Protein AF-A0A955L461-F1 (afdb_monomer_lite)

Foldseek 3Di:
DDDADDPLDAPVNDDPPDDQALRLLSVLLCCCVPVVDQSLVSLQQDQDCRNQKDKDAADPDPFKWKWWFDADPNDGPDIDTHRDRMWIKGFFPDATFIWIFGDDPPDGDDIGGDPPRVVTHMDTCPDPVVQVDQQQDCPDDPHTGGDRPGGPSVVSSVSSVVVNCVVVVVVVVVVVD

Radius of gyration: 18.72 Å; chains: 1; bounding box: 44×54×51 Å

Structure (mmCIF, N/CA/C/O backbone):
data_AF-A0A955L461-F1
#
_entry.id   AF-A0A955L461-F1
#
loop_
_atom_site.group_PDB
_atom_site.id
_atom_site.type_symbol
_atom_site.label_atom_id
_atom_site.label_alt_id
_atom_site.label_comp_id
_atom_site.label_asym_id
_atom_site.label_entity_id
_atom_site.label_seq_id
_atom_site.pdbx_PDB_ins_code
_atom_site.Cartn_x
_atom_site.Cartn_y
_atom_site.Cartn_z
_atom_site.occupancy
_atom_site.B_iso_or_equiv
_atom_site.auth_seq_id
_atom_site.auth_comp_id
_atom_site.auth_asym_id
_atom_site.auth_atom_id
_atom_site.pdbx_PDB_model_num
ATOM 1 N N . LYS A 1 1 ? -3.059 -3.124 28.445 1.00 72.19 1 LYS A N 1
ATOM 2 C CA . LYS A 1 1 ? -2.539 -2.837 27.083 1.00 72.19 1 LYS A CA 1
ATOM 3 C C . LYS A 1 1 ? -2.980 -3.974 26.172 1.00 72.19 1 LYS A C 1
ATOM 5 O O . LYS A 1 1 ? -2.797 -5.121 26.566 1.00 72.19 1 LYS A O 1
ATOM 10 N N . VAL A 1 2 ? -3.594 -3.676 25.027 1.00 81.31 2 VAL A N 1
ATOM 11 C CA . VAL A 1 2 ? -4.013 -4.703 24.057 1.00 81.31 2 VAL A CA 1
ATOM 12 C C . VAL A 1 2 ? -2.772 -5.414 23.516 1.00 81.31 2 VAL A C 1
ATOM 14 O O . VAL A 1 2 ? -1.771 -4.766 23.213 1.00 81.31 2 VAL A O 1
ATOM 17 N N . LYS A 1 3 ? -2.808 -6.747 23.451 1.00 84.12 3 LYS A N 1
ATOM 18 C CA . LYS A 1 3 ? -1.699 -7.556 22.934 1.00 84.12 3 LYS A CA 1
ATOM 19 C C . LYS A 1 3 ? -1.905 -7.792 21.443 1.00 84.12 3 LYS A C 1
ATOM 21 O O . LYS A 1 3 ? -2.876 -8.433 21.059 1.00 84.12 3 LYS A O 1
ATOM 26 N N . ARG A 1 4 ? -0.965 -7.325 20.626 1.00 87.81 4 ARG A N 1
ATOM 27 C CA . ARG A 1 4 ? -0.999 -7.457 19.165 1.00 87.81 4 ARG A CA 1
ATOM 28 C C . ARG A 1 4 ? 0.093 -8.411 18.682 1.00 87.81 4 ARG A C 1
ATOM 30 O O . ARG A 1 4 ? 1.142 -8.549 19.317 1.00 87.81 4 ARG A O 1
ATOM 37 N N . LYS A 1 5 ? -0.166 -9.134 17.591 1.00 85.50 5 LYS A N 1
ATOM 38 C CA . LYS A 1 5 ? 0.765 -10.115 17.010 1.00 85.50 5 LYS A CA 1
ATOM 39 C C . LYS A 1 5 ? 0.635 -10.167 15.492 1.00 85.50 5 LYS A C 1
ATOM 41 O O . LYS A 1 5 ? -0.453 -10.003 14.951 1.00 85.50 5 LYS A O 1
ATOM 46 N N . GLY A 1 6 ? 1.745 -10.502 14.833 1.00 85.81 6 GLY A N 1
ATOM 47 C CA . GLY A 1 6 ? 1.778 -10.756 13.394 1.00 85.81 6 GLY A CA 1
ATOM 48 C C . GLY A 1 6 ? 1.276 -9.560 12.590 1.00 85.81 6 GLY A C 1
ATOM 49 O O . GLY A 1 6 ? 1.748 -8.448 12.798 1.00 85.81 6 GLY A O 1
ATOM 50 N N . PHE A 1 7 ? 0.313 -9.813 11.705 1.00 84.06 7 PHE A N 1
ATOM 51 C CA . PHE A 1 7 ? -0.293 -8.809 10.830 1.00 84.06 7 PHE A CA 1
ATOM 52 C C . PHE A 1 7 ? -0.999 -7.674 11.587 1.00 84.06 7 PHE A C 1
ATOM 54 O O . PHE A 1 7 ? -1.085 -6.579 11.061 1.00 84.06 7 PHE A O 1
ATOM 61 N N . PHE A 1 8 ? -1.444 -7.906 12.827 1.00 88.88 8 PHE A N 1
ATOM 62 C CA . PHE A 1 8 ? -2.178 -6.924 13.638 1.00 88.88 8 PHE A CA 1
ATOM 63 C C . PHE A 1 8 ? -1.282 -5.990 14.453 1.00 88.88 8 PHE A C 1
ATOM 65 O O . PHE A 1 8 ? -1.774 -5.285 15.332 1.00 88.88 8 PHE A O 1
ATOM 72 N N . LYS A 1 9 ? 0.038 -6.049 14.250 1.00 90.38 9 LYS A N 1
ATOM 73 C CA . LYS A 1 9 ? 0.960 -5.118 14.895 1.00 90.38 9 LYS A CA 1
ATOM 74 C C . LYS A 1 9 ? 0.756 -3.711 14.342 1.00 90.38 9 LYS A C 1
ATOM 76 O O . LYS A 1 9 ? 0.647 -3.537 13.132 1.00 90.38 9 LYS A O 1
ATOM 81 N N . ILE A 1 10 ? 0.796 -2.738 15.238 1.00 90.38 10 ILE A N 1
ATOM 82 C CA . ILE A 1 10 ? 0.851 -1.312 14.912 1.00 90.38 10 ILE A CA 1
ATOM 83 C C . ILE A 1 10 ? 2.230 -0.756 15.270 1.00 90.38 10 ILE A C 1
ATOM 85 O O . ILE A 1 10 ? 3.073 -1.494 15.792 1.00 90.38 10 ILE A O 1
ATOM 89 N N . TYR A 1 11 ? 2.487 0.517 14.969 1.00 89.50 11 TYR A N 1
ATOM 90 C CA . TYR A 1 11 ? 3.824 1.108 15.069 1.00 89.50 11 TYR A CA 1
ATOM 91 C C . TYR A 1 11 ? 4.498 0.857 16.433 1.00 89.50 11 TYR A C 1
ATOM 93 O O . TYR A 1 11 ? 5.669 0.480 16.482 1.00 89.50 11 TYR A O 1
ATOM 101 N N . GLU A 1 12 ? 3.759 0.947 17.544 1.00 89.62 12 GLU A N 1
ATOM 102 C CA . GLU A 1 12 ? 4.296 0.764 18.902 1.00 89.62 12 GLU A CA 1
ATOM 103 C C . GLU A 1 12 ? 4.711 -0.678 19.242 1.00 89.62 12 GLU A C 1
ATOM 105 O O . GLU A 1 12 ? 5.326 -0.906 20.288 1.00 89.62 12 GLU A O 1
ATOM 110 N N . ASP A 1 13 ? 4.360 -1.666 18.415 1.00 89.56 13 ASP A N 1
ATOM 111 C CA . ASP A 1 13 ? 4.741 -3.071 18.616 1.00 89.56 13 ASP A CA 1
ATOM 112 C C . ASP A 1 13 ? 6.032 -3.459 17.880 1.00 89.56 13 ASP A C 1
ATOM 114 O O . ASP A 1 13 ? 6.485 -4.614 17.983 1.00 89.56 13 ASP A O 1
ATOM 118 N N . TYR A 1 14 ? 6.588 -2.539 17.089 1.00 88.56 14 TYR A N 1
ATOM 119 C CA . TYR A 1 14 ? 7.791 -2.758 16.301 1.00 88.56 14 TYR A CA 1
ATOM 120 C C . TYR A 1 14 ? 9.045 -2.281 17.035 1.00 88.56 14 TYR A C 1
ATOM 122 O O . TYR A 1 14 ? 9.092 -1.208 17.632 1.00 88.56 14 TYR A O 1
ATOM 130 N N . THR A 1 15 ? 10.091 -3.100 16.969 1.00 88.38 15 THR A N 1
ATOM 131 C CA . THR A 1 15 ? 11.454 -2.723 17.357 1.00 88.38 15 THR A CA 1
ATOM 132 C C . THR A 1 15 ? 12.212 -2.165 16.150 1.00 88.38 15 THR A C 1
ATOM 134 O O . THR A 1 15 ? 11.815 -2.380 15.005 1.00 88.38 15 THR A O 1
ATOM 137 N N . LEU A 1 16 ? 13.317 -1.447 16.389 1.00 82.44 16 LEU A N 1
ATOM 138 C CA . LEU A 1 16 ? 14.080 -0.736 15.346 1.00 82.44 16 LEU A CA 1
ATOM 139 C C . LEU A 1 16 ? 14.596 -1.629 14.200 1.00 82.44 16 LEU A C 1
ATOM 141 O O . LEU A 1 16 ? 14.865 -1.136 13.110 1.00 82.44 16 LEU A O 1
ATOM 145 N N . ASP A 1 17 ? 14.763 -2.927 14.438 1.00 81.56 17 ASP A N 1
ATOM 146 C CA . ASP A 1 17 ? 15.239 -3.920 13.469 1.00 81.56 17 ASP A CA 1
ATOM 147 C C . ASP A 1 17 ? 14.130 -4.483 12.562 1.00 81.56 17 ASP A C 1
ATOM 149 O O . ASP A 1 17 ? 14.407 -5.175 11.576 1.00 81.56 17 ASP A O 1
ATOM 153 N N . GLN A 1 18 ? 12.871 -4.191 12.882 1.00 84.19 18 GLN A N 1
ATOM 154 C CA . GLN A 1 18 ? 11.709 -4.673 12.150 1.00 84.19 18 GLN A CA 1
ATOM 155 C C . GLN A 1 18 ? 11.241 -3.645 11.109 1.00 84.19 18 GLN A C 1
ATOM 157 O O . GLN A 1 18 ? 11.648 -2.488 11.122 1.00 84.19 18 GLN A O 1
ATOM 162 N N . ASN A 1 19 ? 10.399 -4.075 10.165 1.00 82.12 19 ASN A N 1
ATOM 163 C CA . ASN A 1 19 ? 9.854 -3.208 9.118 1.00 82.12 19 ASN A CA 1
ATOM 164 C C . ASN A 1 19 ? 8.419 -2.761 9.471 1.00 82.12 19 ASN A C 1
ATOM 166 O O . ASN A 1 19 ? 7.496 -3.552 9.248 1.00 82.12 19 ASN A O 1
ATOM 170 N N . PRO A 1 20 ? 8.216 -1.536 9.996 1.00 85.81 20 PRO A N 1
ATOM 171 C CA . PRO A 1 20 ? 6.892 -0.960 10.206 1.00 85.81 20 PRO A CA 1
ATOM 172 C C . PRO A 1 20 ? 6.380 -0.363 8.887 1.00 85.81 20 PRO A C 1
ATOM 174 O O . PRO A 1 20 ? 6.566 0.818 8.605 1.00 85.81 20 PRO A O 1
ATOM 177 N N . SER A 1 21 ? 5.791 -1.195 8.030 1.00 88.19 21 SER A N 1
ATOM 178 C CA . SER A 1 21 ? 5.218 -0.755 6.751 1.00 88.19 21 SER A CA 1
ATOM 179 C C . SER A 1 21 ? 3.865 -1.410 6.514 1.00 88.19 21 SER A C 1
ATOM 181 O O . SER A 1 21 ? 3.681 -2.560 6.912 1.00 88.19 21 SER A O 1
ATOM 183 N N . GLY A 1 22 ? 2.959 -0.722 5.821 1.00 90.94 22 GLY A N 1
ATOM 184 C CA . GLY A 1 22 ? 1.603 -1.202 5.558 1.00 90.94 22 GLY A CA 1
ATOM 185 C C . GLY A 1 22 ? 0.739 -1.248 6.818 1.00 90.94 22 GLY A C 1
ATOM 186 O O . GLY A 1 22 ? -0.039 -2.184 6.984 1.00 90.94 22 GLY A O 1
ATOM 187 N N . LEU A 1 23 ? 0.917 -0.274 7.714 1.00 94.56 23 LEU A N 1
ATOM 188 C CA . LEU A 1 23 ? 0.264 -0.210 9.022 1.00 94.56 23 LEU A CA 1
ATOM 189 C C . LEU A 1 23 ? -1.192 0.259 8.956 1.00 94.56 23 LEU A C 1
ATOM 191 O O . LEU A 1 23 ? -1.968 -0.046 9.852 1.00 94.56 23 LEU A O 1
ATOM 195 N N . ILE A 1 24 ? -1.611 0.923 7.879 1.00 96.12 24 ILE A N 1
ATOM 196 C CA . ILE A 1 24 ? -2.971 1.466 7.804 1.00 96.12 24 ILE A CA 1
ATOM 197 C C . ILE A 1 24 ? -4.061 0.386 7.887 1.00 96.12 24 ILE A C 1
ATOM 199 O O . ILE A 1 24 ? -5.116 0.596 8.477 1.00 96.12 24 ILE A O 1
ATOM 203 N N . ILE A 1 25 ? -3.807 -0.798 7.321 1.00 96.19 25 ILE A N 1
ATOM 204 C CA . ILE A 1 25 ? -4.764 -1.909 7.356 1.00 96.19 25 ILE A CA 1
ATOM 205 C C . ILE A 1 25 ? -4.934 -2.443 8.789 1.00 96.19 25 ILE A C 1
ATOM 207 O O . ILE A 1 25 ? -6.078 -2.515 9.241 1.00 96.19 25 ILE A O 1
ATOM 211 N N . PRO A 1 26 ? -3.867 -2.808 9.533 1.00 95.44 26 PRO A N 1
ATOM 212 C CA . PRO A 1 26 ? -4.033 -3.227 10.921 1.00 95.44 26 PRO A CA 1
ATOM 213 C C . PRO A 1 26 ? -4.609 -2.140 11.831 1.00 95.44 26 PRO A C 1
ATOM 215 O O . PRO A 1 26 ? -5.399 -2.484 12.708 1.00 95.44 26 PRO A O 1
ATOM 218 N N . GLU A 1 27 ? -4.292 -0.863 11.602 1.00 96.25 27 GLU A N 1
ATOM 219 C CA . GLU A 1 27 ? -4.909 0.260 12.327 1.00 96.25 27 GLU A CA 1
ATOM 220 C C . GLU A 1 27 ? -6.425 0.326 12.084 1.00 96.25 27 GLU A C 1
ATOM 222 O O . GLU A 1 27 ? -7.216 0.402 13.024 1.00 96.25 27 GLU A O 1
ATOM 227 N N . ALA A 1 28 ? -6.863 0.201 10.828 1.00 97.38 28 ALA A N 1
ATOM 228 C CA . ALA A 1 28 ? -8.283 0.212 10.480 1.00 97.38 28 ALA A CA 1
ATOM 229 C C . ALA A 1 28 ? -9.047 -0.985 11.069 1.00 97.38 28 ALA A C 1
ATOM 231 O O . ALA A 1 28 ? -10.134 -0.816 11.621 1.00 97.38 28 ALA A O 1
ATOM 232 N N . ILE A 1 29 ? -8.466 -2.188 10.998 1.00 96.25 29 ILE A N 1
ATOM 233 C CA . ILE A 1 29 ? -9.042 -3.400 11.605 1.00 96.25 29 ILE A CA 1
ATOM 234 C C . ILE A 1 29 ? -9.152 -3.233 13.124 1.00 96.25 29 ILE A C 1
ATOM 236 O O . ILE A 1 29 ? -10.143 -3.628 13.734 1.00 96.25 29 ILE A O 1
ATOM 240 N N . GLN A 1 30 ? -8.135 -2.640 13.746 1.00 94.44 30 GLN A N 1
ATOM 241 C CA . GLN A 1 30 ? -8.134 -2.384 15.175 1.00 94.44 30 GLN A CA 1
ATOM 242 C C . GLN A 1 30 ? -9.241 -1.415 15.591 1.00 94.44 30 GLN A C 1
ATOM 244 O O . GLN A 1 30 ? -9.988 -1.729 16.518 1.00 94.44 30 GLN A O 1
ATOM 249 N N . ALA A 1 31 ? -9.349 -0.272 14.918 1.00 95.50 31 ALA A N 1
ATOM 250 C CA . ALA A 1 31 ? -10.379 0.721 15.203 1.00 95.50 31 ALA A CA 1
ATOM 251 C C . ALA A 1 31 ? -11.791 0.123 15.054 1.00 95.50 31 ALA A C 1
ATOM 253 O O . ALA A 1 31 ? -12.672 0.395 15.868 1.00 95.50 31 ALA A O 1
ATOM 254 N N . TYR A 1 32 ? -11.986 -0.774 14.084 1.00 97.06 32 TYR A N 1
ATOM 255 C CA . TYR A 1 32 ? -13.238 -1.512 13.933 1.00 97.06 32 TYR A CA 1
ATOM 256 C C . TYR A 1 32 ? -13.557 -2.384 15.155 1.00 97.06 32 TYR A C 1
ATOM 258 O O . TYR A 1 32 ? -14.593 -2.195 15.787 1.00 97.06 32 TYR A O 1
ATOM 266 N N . PHE A 1 33 ? -12.655 -3.290 15.547 1.00 94.25 33 PHE A N 1
ATOM 267 C CA . PHE A 1 33 ? -12.940 -4.238 16.633 1.00 94.25 33 PHE A CA 1
ATOM 268 C C . PHE A 1 33 ? -12.904 -3.629 18.039 1.00 94.25 33 PHE A C 1
ATOM 270 O O . PHE A 1 33 ? -13.579 -4.133 18.934 1.00 94.25 33 PHE A O 1
ATOM 277 N N . LEU A 1 34 ? -12.094 -2.592 18.272 1.00 92.81 34 LEU A N 1
ATOM 278 C CA . LEU A 1 34 ? -11.925 -2.007 19.608 1.00 92.81 34 LEU A CA 1
ATOM 279 C C . LEU A 1 34 ? -12.804 -0.782 19.851 1.00 92.81 34 LEU A C 1
ATOM 281 O O . LEU A 1 34 ? -13.189 -0.536 20.993 1.00 92.81 34 LEU A O 1
ATOM 285 N N . GLU A 1 35 ? -13.094 -0.010 18.806 1.00 94.31 35 GLU A N 1
ATOM 286 C CA . GLU A 1 35 ? -13.781 1.283 18.918 1.00 94.31 35 GLU A CA 1
ATOM 287 C C . GLU A 1 35 ? -15.127 1.295 18.182 1.00 94.31 35 GLU A C 1
ATOM 289 O O . GLU A 1 35 ? -15.891 2.248 18.325 1.00 94.31 35 GLU A O 1
ATOM 294 N N . GLY A 1 36 ? -15.439 0.256 17.396 1.00 95.50 36 GLY A N 1
ATOM 295 C CA . GLY A 1 36 ? -16.629 0.224 16.545 1.00 95.50 36 GLY A CA 1
ATOM 296 C C . GLY A 1 36 ? -16.566 1.223 15.387 1.00 95.50 36 GLY A C 1
ATOM 297 O O . GLY A 1 36 ? -17.607 1.596 14.843 1.00 95.50 36 GLY A O 1
ATOM 298 N N . LYS A 1 37 ? -15.367 1.703 15.026 1.00 96.56 37 LYS A N 1
ATOM 299 C CA . LYS A 1 37 ? -15.176 2.689 13.957 1.00 96.56 37 LYS A CA 1
ATOM 300 C C . LYS A 1 37 ? -15.112 1.997 12.599 1.00 96.56 37 LYS A C 1
ATOM 302 O O . LYS A 1 37 ? -14.352 1.052 12.407 1.00 96.56 37 LYS A O 1
ATOM 307 N N . ASP A 1 38 ? -15.877 2.501 11.636 1.00 97.06 38 ASP A N 1
ATOM 308 C CA . ASP A 1 38 ? -15.868 1.956 10.279 1.00 97.06 38 ASP A CA 1
ATOM 309 C C . ASP A 1 38 ? -14.459 2.067 9.642 1.00 97.06 38 ASP A C 1
ATOM 311 O O . ASP A 1 38 ? -13.863 3.154 9.682 1.00 97.06 38 ASP A O 1
ATOM 315 N N . PRO A 1 39 ? -13.921 0.995 9.019 1.00 97.19 39 PRO A N 1
ATOM 316 C CA . PRO A 1 39 ? -12.589 1.002 8.415 1.00 97.19 39 PRO A CA 1
ATOM 317 C C . PRO A 1 39 ? -12.397 2.110 7.380 1.00 97.19 39 PRO A C 1
ATOM 319 O O . PRO A 1 39 ? -11.315 2.688 7.301 1.00 97.19 39 PRO A O 1
ATOM 322 N N . SER A 1 40 ? -13.437 2.443 6.606 1.00 96.50 40 SER A N 1
ATOM 323 C CA . SER A 1 40 ? -13.373 3.530 5.626 1.00 96.50 40 SER A CA 1
ATOM 324 C C . SER A 1 40 ? -13.183 4.884 6.291 1.00 96.50 40 SER A C 1
ATOM 326 O O . SER A 1 40 ? -12.409 5.695 5.793 1.00 96.50 40 SER A O 1
ATOM 328 N N . THR A 1 41 ? -13.804 5.101 7.451 1.00 95.00 41 THR A N 1
ATOM 329 C CA . THR A 1 41 ? -13.629 6.339 8.218 1.00 95.00 41 THR A CA 1
ATOM 330 C C . THR A 1 41 ? -12.188 6.452 8.704 1.00 95.00 41 THR A C 1
ATOM 332 O O . THR A 1 41 ? -11.545 7.472 8.483 1.00 95.00 41 THR A O 1
ATOM 335 N N . THR A 1 42 ? -11.640 5.387 9.301 1.00 95.38 42 THR A N 1
ATOM 336 C CA . THR A 1 42 ? -10.244 5.371 9.769 1.00 95.38 42 THR A CA 1
ATOM 337 C C . THR A 1 42 ? -9.254 5.618 8.634 1.00 95.38 42 THR A C 1
ATOM 339 O O . THR A 1 42 ? -8.343 6.421 8.788 1.00 95.38 42 THR A O 1
ATOM 342 N N . ILE A 1 43 ? -9.452 4.968 7.485 1.00 95.62 43 ILE A N 1
ATOM 343 C CA . ILE A 1 43 ? -8.552 5.061 6.330 1.00 95.62 43 ILE A CA 1
ATOM 344 C C . ILE A 1 43 ? -8.627 6.433 5.646 1.00 95.62 43 ILE A C 1
ATOM 346 O O . ILE A 1 43 ? -7.603 6.957 5.218 1.00 95.62 43 ILE A O 1
ATOM 350 N N . LEU A 1 44 ? -9.819 7.021 5.523 1.00 92.25 44 LEU A N 1
ATOM 351 C CA . LEU A 1 44 ? -10.004 8.314 4.856 1.00 92.25 44 LEU A CA 1
ATOM 352 C C . LEU A 1 44 ? -9.530 9.499 5.702 1.00 92.25 44 LEU A C 1
ATOM 354 O O . LEU A 1 44 ? -9.124 10.511 5.138 1.00 92.25 44 LEU A O 1
ATOM 358 N N . GLU A 1 45 ? -9.592 9.380 7.028 1.00 90.56 45 GLU A N 1
ATOM 359 C CA . GLU A 1 45 ? -9.142 10.417 7.964 1.00 90.56 45 GLU A CA 1
ATOM 360 C C . GLU A 1 45 ? -7.643 10.315 8.295 1.00 90.56 45 GLU A C 1
ATOM 362 O O . GLU A 1 45 ? -7.111 11.193 8.973 1.00 90.56 45 GLU A O 1
ATOM 367 N N . TRP A 1 46 ? -6.958 9.261 7.837 1.00 90.75 46 TRP A N 1
ATOM 368 C CA . TRP A 1 46 ? -5.555 9.024 8.165 1.00 90.75 46 TRP A CA 1
ATOM 369 C C . TRP A 1 46 ? -4.622 9.994 7.438 1.00 90.75 46 TRP A C 1
ATOM 371 O O . TRP A 1 46 ? -4.626 10.094 6.210 1.00 90.75 46 TRP A O 1
ATOM 381 N N . ASP A 1 47 ? -3.767 10.674 8.197 1.00 86.88 47 ASP A N 1
ATOM 382 C CA . ASP A 1 47 ? -2.940 11.784 7.717 1.00 86.88 47 ASP A CA 1
ATOM 383 C C . ASP A 1 47 ? -1.457 11.431 7.542 1.00 86.88 47 ASP A C 1
ATOM 385 O O . ASP A 1 47 ? -0.664 12.290 7.150 1.00 86.88 47 ASP A O 1
ATOM 389 N N . ASN A 1 48 ? -1.076 10.179 7.811 1.00 86.56 48 ASN A N 1
ATOM 390 C CA . ASN A 1 48 ? 0.291 9.702 7.660 1.00 86.56 48 ASN A CA 1
ATOM 391 C C . ASN A 1 48 ? 0.428 8.719 6.487 1.00 86.56 48 ASN A C 1
ATOM 393 O O . ASN A 1 48 ? 0.170 7.519 6.607 1.00 86.56 48 ASN A O 1
ATOM 397 N N . ILE A 1 49 ? 0.929 9.216 5.351 1.00 88.00 49 ILE A N 1
ATOM 398 C CA . ILE A 1 49 ? 1.191 8.412 4.144 1.00 88.00 49 ILE A CA 1
ATOM 399 C C . ILE A 1 49 ? 2.112 7.208 4.394 1.00 88.00 49 ILE A C 1
ATOM 401 O O . ILE A 1 49 ? 2.037 6.208 3.678 1.00 88.00 49 ILE A O 1
ATOM 405 N N . HIS A 1 50 ? 3.000 7.265 5.392 1.00 87.94 50 HIS A N 1
ATOM 406 C CA . HIS A 1 50 ? 3.935 6.168 5.645 1.00 87.94 50 HIS A CA 1
ATOM 407 C C . HIS A 1 50 ? 3.232 4.881 6.067 1.00 87.94 50 HIS A C 1
ATOM 409 O O . HIS A 1 50 ? 3.717 3.800 5.728 1.00 87.94 50 HIS A O 1
ATOM 415 N N . ASP A 1 51 ? 2.069 4.983 6.703 1.00 92.38 51 ASP A N 1
ATOM 416 C CA . ASP A 1 51 ? 1.299 3.815 7.121 1.00 92.38 51 ASP A CA 1
ATOM 417 C C . ASP A 1 51 ? 0.615 3.130 5.933 1.00 92.38 51 ASP A C 1
ATOM 419 O O . ASP A 1 51 ? 0.387 1.920 5.959 1.00 92.38 51 ASP A O 1
ATOM 423 N N . PHE A 1 52 ? 0.385 3.860 4.840 1.00 93.31 52 PHE A N 1
ATOM 424 C CA . PHE A 1 52 ? -0.058 3.297 3.562 1.00 93.31 52 PHE A CA 1
ATOM 425 C C . PHE A 1 52 ? 1.074 2.649 2.765 1.00 93.31 52 PHE A C 1
ATOM 427 O O . PHE A 1 52 ? 0.827 1.828 1.875 1.00 93.31 52 PHE A O 1
ATOM 434 N N . CYS A 1 53 ? 2.318 3.025 3.049 1.00 92.31 53 CYS A N 1
ATOM 435 C CA . CYS A 1 53 ? 3.460 2.576 2.278 1.00 92.31 53 CYS A CA 1
ATOM 436 C C . CYS A 1 53 ? 3.899 1.169 2.674 1.00 92.31 53 CYS A C 1
ATOM 438 O O . CYS A 1 53 ? 4.093 0.864 3.847 1.00 92.31 53 CYS A O 1
ATOM 440 N N . TYR A 1 54 ? 4.197 0.347 1.678 1.00 92.00 54 TYR A N 1
ATOM 441 C CA . TYR A 1 54 ? 4.885 -0.924 1.825 1.00 92.00 54 TYR A CA 1
ATOM 442 C C . TYR A 1 54 ? 6.385 -0.741 1.599 1.00 92.00 54 TYR A C 1
ATOM 444 O O . TYR A 1 54 ? 6.822 -0.080 0.654 1.00 92.00 54 TYR A O 1
ATOM 452 N N . GLY A 1 55 ? 7.188 -1.337 2.478 1.00 89.25 55 GLY A N 1
ATOM 453 C CA . GLY A 1 55 ? 8.639 -1.388 2.341 1.00 89.25 55 GLY A CA 1
ATOM 454 C C . GLY A 1 55 ? 9.076 -2.726 1.762 1.00 89.25 55 GLY A C 1
ATOM 455 O O . GLY A 1 55 ? 8.784 -3.775 2.336 1.00 89.25 55 GLY A O 1
ATOM 456 N N . ILE A 1 56 ? 9.823 -2.700 0.660 1.00 87.19 56 ILE A N 1
ATOM 457 C CA . ILE A 1 56 ? 10.472 -3.889 0.103 1.00 87.19 56 ILE A CA 1
ATOM 458 C C . ILE A 1 56 ? 11.982 -3.703 0.097 1.00 87.19 56 ILE A C 1
ATOM 460 O O . ILE A 1 56 ? 12.506 -2.653 -0.269 1.00 87.19 56 ILE A O 1
ATOM 464 N N . LYS A 1 57 ? 12.701 -4.747 0.511 1.00 81.56 57 LYS A N 1
ATOM 465 C CA . LYS A 1 57 ? 14.160 -4.766 0.427 1.00 81.56 57 LYS A CA 1
ATOM 466 C C . LYS A 1 57 ? 14.570 -5.071 -1.010 1.00 81.56 57 LYS A C 1
ATOM 468 O O . LYS A 1 57 ? 14.064 -6.005 -1.632 1.00 81.56 57 LYS A O 1
ATOM 473 N N . GLY A 1 58 ? 15.475 -4.257 -1.527 1.00 70.38 58 GLY A N 1
ATOM 474 C CA . GLY A 1 58 ? 16.250 -4.535 -2.725 1.00 70.38 58 GLY A CA 1
ATOM 475 C C . GLY A 1 58 ? 17.092 -5.782 -2.555 1.00 70.38 58 GLY A C 1
ATOM 476 O O . GLY A 1 58 ? 17.472 -6.157 -1.442 1.00 70.38 58 GLY A O 1
ATOM 477 N N . SER A 1 59 ? 17.402 -6.414 -3.678 1.00 61.09 59 SER A N 1
ATOM 478 C CA . SER A 1 59 ? 18.463 -7.403 -3.707 1.00 61.09 59 SER A CA 1
ATOM 479 C C . SER A 1 59 ? 19.778 -6.623 -3.666 1.00 61.09 59 SER A C 1
ATOM 481 O O . SER A 1 59 ? 20.129 -5.897 -4.587 1.00 61.09 59 SER A O 1
ATOM 483 N N . GLY A 1 60 ? 20.461 -6.672 -2.520 1.00 55.00 60 GLY A N 1
ATOM 484 C CA . GLY A 1 60 ? 21.841 -6.187 -2.412 1.00 55.00 60 GLY A CA 1
ATOM 485 C C . GLY A 1 60 ? 22.839 -7.101 -3.136 1.00 55.00 60 GLY A C 1
ATOM 486 O O . GLY A 1 60 ? 24.032 -6.823 -3.116 1.00 55.00 60 GLY A O 1
ATOM 487 N N . SER A 1 61 ? 22.352 -8.202 -3.715 1.00 56.50 61 SER A N 1
ATOM 488 C CA . SER A 1 61 ? 23.068 -9.158 -4.551 1.00 56.50 61 SER A CA 1
ATOM 489 C C . SER A 1 61 ? 22.781 -8.881 -6.034 1.00 56.50 61 SER A C 1
ATOM 491 O O . SER A 1 61 ? 21.880 -8.132 -6.386 1.00 56.50 61 SER A O 1
ATOM 493 N N . GLU A 1 62 ? 23.527 -9.487 -6.952 1.00 63.84 62 GLU A N 1
ATOM 494 C CA . GLU A 1 62 ? 23.236 -9.380 -8.394 1.00 63.84 62 GLU A CA 1
ATOM 495 C C . GLU A 1 62 ? 22.031 -10.242 -8.834 1.00 63.84 62 GLU A C 1
ATOM 497 O O . GLU A 1 62 ? 21.704 -10.282 -10.019 1.00 63.84 62 GLU A O 1
ATOM 502 N N . GLN A 1 63 ? 21.351 -10.903 -7.884 1.00 74.38 63 GLN A N 1
ATOM 503 C CA . GLN A 1 63 ? 20.343 -11.941 -8.129 1.00 74.38 63 GLN A CA 1
ATOM 504 C C . GLN A 1 63 ? 19.056 -11.408 -8.757 1.00 74.38 63 GLN A C 1
ATOM 506 O O . GLN A 1 63 ? 18.474 -12.082 -9.602 1.00 74.38 63 GLN A O 1
ATOM 511 N N . PHE A 1 64 ? 18.588 -10.219 -8.361 1.00 79.69 64 PHE A N 1
ATOM 512 C CA . PHE A 1 64 ? 17.427 -9.598 -8.998 1.00 79.69 64 PHE A CA 1
ATOM 513 C C . PHE A 1 64 ? 17.456 -8.066 -8.944 1.00 79.69 64 PHE A C 1
ATOM 515 O O . PHE A 1 64 ? 18.082 -7.456 -8.078 1.00 79.69 64 PHE A O 1
ATOM 522 N N . GLU A 1 65 ? 16.752 -7.435 -9.877 1.00 86.81 65 GLU A N 1
ATOM 523 C CA . GLU A 1 65 ? 16.439 -6.001 -9.863 1.00 86.81 65 GLU A CA 1
ATOM 524 C C . GLU A 1 65 ? 14.923 -5.796 -9.935 1.00 86.81 65 GLU A C 1
ATOM 526 O O . GLU A 1 65 ? 14.187 -6.684 -10.368 1.00 86.81 65 GLU A O 1
ATOM 531 N N . TYR A 1 66 ? 14.440 -4.645 -9.474 1.00 89.19 66 TYR A N 1
ATOM 532 C CA . TYR A 1 66 ? 13.028 -4.298 -9.599 1.00 89.19 66 TYR A CA 1
ATOM 533 C C . TYR A 1 66 ? 12.791 -3.595 -10.930 1.00 89.19 66 TYR A C 1
ATOM 535 O O . TYR A 1 66 ? 13.543 -2.699 -11.304 1.00 89.19 66 TYR A O 1
ATOM 543 N N . TRP A 1 67 ? 11.755 -3.996 -11.652 1.00 91.12 67 TRP A N 1
ATOM 544 C CA . TRP A 1 67 ? 11.301 -3.334 -12.868 1.00 91.12 67 TRP A CA 1
ATOM 545 C C . TRP A 1 67 ? 9.967 -2.658 -12.580 1.00 91.12 67 TRP A C 1
ATOM 547 O O . TRP A 1 67 ? 9.024 -3.299 -12.113 1.00 91.12 67 TRP A O 1
ATOM 557 N N . LEU A 1 68 ? 9.904 -1.362 -12.850 1.00 92.69 68 LEU A N 1
ATOM 558 C CA . LEU A 1 68 ? 8.683 -0.576 -12.851 1.00 92.69 68 LEU A CA 1
ATOM 559 C C . LEU A 1 68 ? 8.176 -0.504 -14.286 1.00 92.69 68 LEU A C 1
ATOM 561 O O . LEU A 1 68 ? 8.856 0.027 -15.163 1.00 92.69 68 LEU A O 1
ATOM 565 N N . LEU A 1 69 ? 7.006 -1.080 -14.522 1.00 93.75 69 LEU A N 1
ATOM 566 C CA . LEU A 1 69 ? 6.395 -1.185 -15.837 1.00 93.75 69 LEU A CA 1
ATOM 567 C C . LEU A 1 69 ? 5.261 -0.172 -15.949 1.00 93.75 69 LEU A C 1
ATOM 569 O O . LEU A 1 69 ? 4.260 -0.283 -15.237 1.00 93.75 69 LEU A O 1
ATOM 573 N N . ASP A 1 70 ? 5.404 0.791 -16.853 1.00 93.88 70 ASP A N 1
ATOM 574 C CA . ASP A 1 70 ? 4.280 1.626 -17.277 1.00 93.88 70 ASP A CA 1
ATOM 575 C C . ASP A 1 70 ? 3.478 0.851 -18.324 1.00 93.88 70 ASP A C 1
ATOM 577 O O . ASP A 1 70 ? 4.010 0.488 -19.377 1.00 93.88 70 ASP A O 1
ATOM 581 N N . ILE A 1 71 ? 2.223 0.536 -18.005 1.00 90.69 71 ILE A N 1
ATOM 582 C CA . ILE A 1 71 ? 1.356 -0.301 -18.832 1.00 90.69 71 ILE A CA 1
ATOM 583 C C . ILE A 1 71 ? 0.107 0.494 -19.195 1.00 90.69 71 ILE A C 1
ATOM 585 O O . ILE A 1 71 ? -0.680 0.872 -18.324 1.00 90.69 71 ILE A O 1
ATOM 589 N N . GLN A 1 72 ? -0.102 0.669 -20.497 1.00 89.12 72 GLN A N 1
ATOM 590 C CA . GLN A 1 72 ? -1.288 1.300 -21.074 1.00 89.12 72 GLN A CA 1
ATOM 591 C C . GLN A 1 72 ? -1.875 0.355 -22.117 1.00 89.12 72 GLN A C 1
ATOM 593 O O . GLN A 1 72 ? -1.137 -0.182 -22.940 1.00 89.12 72 GLN A O 1
ATOM 598 N N . ASP A 1 73 ? -3.180 0.095 -22.034 1.00 88.00 73 ASP A N 1
ATOM 599 C CA . ASP A 1 73 ? -3.903 -0.803 -22.945 1.00 88.00 73 ASP A CA 1
ATOM 600 C C . ASP A 1 73 ? -3.259 -2.195 -23.103 1.00 88.00 73 ASP A C 1
ATOM 602 O O . ASP A 1 73 ? -3.224 -2.776 -24.185 1.00 88.00 73 ASP A O 1
ATOM 606 N N . ASN A 1 74 ? -2.753 -2.750 -21.993 1.00 86.00 74 ASN A N 1
ATOM 607 C CA . ASN A 1 74 ? -2.014 -4.023 -21.929 1.00 86.00 74 ASN A CA 1
ATOM 608 C C . ASN A 1 74 ? -0.680 -4.041 -22.700 1.00 86.00 74 ASN A C 1
ATOM 610 O O . ASN A 1 74 ? -0.124 -5.112 -22.947 1.00 86.00 74 ASN A O 1
ATOM 614 N N . ILE A 1 75 ? -0.140 -2.871 -23.040 1.00 88.50 75 ILE A N 1
ATOM 615 C CA . ILE A 1 75 ? 1.150 -2.703 -23.709 1.00 88.50 75 ILE A CA 1
ATOM 616 C C . ILE A 1 75 ? 2.114 -1.993 -22.754 1.00 88.50 75 ILE A C 1
ATOM 618 O O . ILE A 1 75 ? 1.775 -0.967 -22.160 1.00 88.50 75 ILE A O 1
ATOM 622 N N . ILE A 1 76 ? 3.324 -2.543 -22.610 1.00 90.94 76 ILE A N 1
ATOM 623 C CA . ILE A 1 76 ? 4.404 -1.917 -21.837 1.00 90.94 76 ILE A CA 1
ATOM 624 C C . ILE A 1 76 ? 4.919 -0.710 -22.624 1.00 90.94 76 ILE A C 1
ATOM 626 O O . ILE A 1 76 ? 5.504 -0.869 -23.693 1.00 90.94 76 ILE A O 1
ATOM 630 N N . GLN A 1 77 ? 4.714 0.484 -22.076 1.00 93.12 77 GLN A N 1
ATOM 631 C CA . GLN A 1 77 ? 5.159 1.751 -22.655 1.00 93.12 77 GLN A CA 1
ATOM 632 C C . GLN A 1 77 ? 6.588 2.093 -22.226 1.00 93.12 77 GLN A C 1
ATOM 634 O O . GLN A 1 77 ? 7.383 2.600 -23.016 1.00 93.12 77 GLN A O 1
ATOM 639 N N . ASN A 1 78 ? 6.926 1.811 -20.965 1.00 93.44 78 ASN A N 1
ATOM 640 C CA . ASN A 1 78 ? 8.228 2.120 -20.382 1.00 93.44 78 ASN A CA 1
ATOM 641 C C . ASN A 1 78 ? 8.632 1.071 -19.334 1.00 93.44 78 ASN A C 1
ATOM 643 O O . ASN A 1 78 ? 7.777 0.464 -18.686 1.00 93.44 78 ASN A O 1
ATOM 647 N N . ILE A 1 79 ? 9.944 0.875 -19.175 1.00 91.94 79 ILE A N 1
ATOM 648 C CA . ILE A 1 79 ? 10.547 0.039 -18.138 1.00 91.94 79 ILE A CA 1
ATOM 649 C C . ILE A 1 79 ? 11.615 0.857 -17.412 1.00 91.94 79 ILE A C 1
ATOM 651 O O . ILE A 1 79 ? 12.668 1.155 -17.980 1.00 91.94 79 ILE A O 1
ATOM 655 N N . ASP A 1 80 ? 11.379 1.133 -16.134 1.00 91.44 80 ASP A N 1
ATOM 656 C CA . ASP A 1 80 ? 12.356 1.747 -15.238 1.00 91.44 80 ASP A CA 1
ATOM 657 C C . ASP A 1 80 ? 12.971 0.680 -14.315 1.00 91.44 80 ASP A C 1
ATOM 659 O O . ASP A 1 80 ? 12.274 -0.053 -13.609 1.00 91.44 80 ASP A O 1
ATOM 663 N N . LYS A 1 81 ? 14.302 0.552 -14.367 1.00 89.81 81 LYS A N 1
ATOM 664 C CA . LYS A 1 81 ? 15.066 -0.507 -13.695 1.00 89.81 81 LYS A CA 1
ATOM 665 C C . LYS A 1 81 ? 15.691 0.027 -12.415 1.00 89.81 81 LYS A C 1
ATOM 667 O O . LYS A 1 81 ? 16.573 0.883 -12.443 1.00 89.81 81 LYS A O 1
ATOM 672 N N . ARG A 1 82 ? 15.287 -0.560 -11.296 1.00 87.19 82 ARG A N 1
ATOM 673 C CA . ARG A 1 82 ? 15.619 -0.143 -9.937 1.00 87.19 82 ARG A CA 1
ATOM 674 C C . ARG A 1 82 ? 16.548 -1.148 -9.259 1.00 87.19 82 ARG A C 1
ATOM 676 O O . ARG A 1 82 ? 16.237 -2.337 -9.148 1.00 87.19 82 ARG A O 1
ATOM 683 N N . LYS A 1 83 ? 17.706 -0.658 -8.809 1.00 81.81 83 LYS A N 1
ATOM 684 C CA . LYS A 1 83 ? 18.763 -1.421 -8.107 1.00 81.81 83 LYS A CA 1
ATOM 685 C C . LYS A 1 83 ? 18.945 -0.976 -6.654 1.00 81.81 83 LYS A C 1
ATOM 687 O O . LYS A 1 83 ? 19.875 -1.399 -5.971 1.00 81.81 83 LYS A O 1
ATOM 692 N N . GLU A 1 84 ? 18.086 -0.083 -6.184 1.00 82.44 84 GLU A N 1
ATOM 693 C CA . GLU A 1 84 ? 18.119 0.472 -4.844 1.00 82.44 84 GLU A CA 1
ATOM 694 C C . GLU A 1 84 ? 17.923 -0.633 -3.791 1.00 82.44 84 GLU A C 1
ATOM 696 O O . GLU A 1 84 ? 17.127 -1.558 -3.958 1.00 82.44 84 GLU A O 1
ATOM 701 N N . ARG A 1 85 ? 18.641 -0.525 -2.662 1.00 75.69 85 ARG A N 1
ATOM 702 C CA . ARG A 1 85 ? 18.625 -1.526 -1.572 1.00 75.69 85 ARG A CA 1
ATOM 703 C C . ARG A 1 85 ? 17.299 -1.600 -0.820 1.00 75.69 85 ARG A C 1
ATOM 705 O O . ARG A 1 85 ? 17.072 -2.561 -0.086 1.00 75.69 85 ARG A O 1
ATOM 712 N N . ALA A 1 86 ? 16.446 -0.599 -0.963 1.00 83.69 86 ALA A N 1
ATOM 713 C CA . ALA A 1 86 ? 15.089 -0.592 -0.451 1.00 83.69 86 ALA A CA 1
ATOM 714 C C . ALA A 1 86 ? 14.241 0.298 -1.353 1.00 83.69 86 ALA A C 1
ATOM 716 O O . ALA A 1 86 ? 14.706 1.351 -1.783 1.00 83.69 86 ALA A O 1
ATOM 717 N N . LEU A 1 87 ? 13.009 -0.127 -1.609 1.00 88.38 87 LEU A N 1
ATOM 718 C CA . LEU A 1 87 ? 11.987 0.694 -2.237 1.00 88.38 87 LEU A CA 1
ATOM 719 C C . LEU A 1 87 ? 10.814 0.814 -1.278 1.00 88.38 87 LEU A C 1
ATOM 721 O O . LEU A 1 87 ? 10.466 -0.132 -0.561 1.00 88.38 87 LEU A O 1
ATOM 725 N N . ARG A 1 88 ? 10.201 1.988 -1.287 1.00 89.88 88 ARG A N 1
ATOM 726 C CA . ARG A 1 88 ? 8.966 2.261 -0.573 1.00 89.88 88 ARG A CA 1
ATOM 727 C C . ARG A 1 88 ? 7.930 2.696 -1.591 1.00 89.88 88 ARG A C 1
ATOM 729 O O . ARG A 1 88 ? 8.234 3.512 -2.456 1.00 89.88 88 ARG A O 1
ATOM 736 N N . TYR A 1 89 ? 6.741 2.121 -1.513 1.00 92.19 89 TYR A N 1
ATOM 737 C CA . TYR A 1 89 ? 5.660 2.403 -2.449 1.00 92.19 89 TYR A CA 1
ATOM 738 C C . TYR A 1 89 ? 4.306 2.304 -1.761 1.00 92.19 89 TYR A C 1
ATOM 740 O O . TYR A 1 89 ? 4.185 1.633 -0.741 1.00 92.19 89 TYR A O 1
ATOM 748 N N . TYR A 1 90 ? 3.286 2.920 -2.336 1.00 93.25 90 TYR A N 1
ATOM 749 C CA . TYR A 1 90 ? 1.889 2.750 -1.935 1.00 93.25 90 TYR A CA 1
ATOM 750 C C . TYR A 1 90 ? 1.048 2.370 -3.158 1.00 93.25 90 TYR A C 1
ATOM 752 O O . TYR A 1 90 ? 1.477 2.556 -4.302 1.00 93.25 90 TYR A O 1
ATOM 760 N N . CYS A 1 91 ? -0.130 1.797 -2.918 1.00 94.81 91 CYS A N 1
ATOM 761 C CA . CYS A 1 91 ? -1.076 1.462 -3.978 1.00 94.81 91 CYS A CA 1
ATOM 762 C C . CYS A 1 91 ? -1.778 2.731 -4.446 1.00 94.81 91 CYS A C 1
ATOM 764 O O . CYS A 1 91 ? -2.293 3.506 -3.639 1.00 94.81 91 CYS A O 1
ATOM 766 N N . SER A 1 92 ? -1.772 2.952 -5.752 1.00 93.12 92 SER A N 1
ATOM 767 C CA . SER A 1 92 ? -2.196 4.203 -6.358 1.00 93.12 92 SER A CA 1
ATOM 768 C C . SER A 1 92 ? -3.205 3.943 -7.471 1.00 93.12 92 SER A C 1
ATOM 770 O O . SER A 1 92 ? -3.201 2.884 -8.097 1.00 93.12 92 SER A O 1
ATOM 772 N N . LYS A 1 93 ? -4.096 4.909 -7.709 1.00 92.56 93 LYS A N 1
ATOM 773 C CA . LYS A 1 93 ? -5.087 4.855 -8.798 1.00 92.56 93 LYS A CA 1
ATOM 774 C C . LYS A 1 93 ? -4.415 4.906 -10.171 1.00 92.56 93 LYS A C 1
ATOM 776 O O . LYS A 1 93 ? -4.942 4.401 -11.165 1.00 92.56 93 LYS A O 1
ATOM 781 N N . ASP A 1 94 ? -3.242 5.518 -10.220 1.00 90.62 94 ASP A N 1
ATOM 782 C CA . ASP A 1 94 ? -2.376 5.659 -11.374 1.00 90.62 94 ASP A CA 1
ATOM 783 C C . ASP A 1 94 ? -0.943 5.216 -11.028 1.00 90.62 94 ASP A C 1
ATOM 785 O O . ASP A 1 94 ? -0.661 4.732 -9.936 1.00 90.62 94 ASP A O 1
ATOM 789 N N . GLY A 1 95 ? -0.028 5.295 -11.989 1.00 91.38 95 GLY A N 1
ATOM 790 C CA . GLY A 1 95 ? 1.347 4.824 -11.819 1.00 91.38 95 GLY A CA 1
ATOM 791 C C . GLY A 1 95 ? 1.611 3.475 -12.478 1.00 91.38 95 GLY A C 1
ATOM 792 O O . GLY A 1 95 ? 0.998 3.124 -13.486 1.00 91.38 95 GLY A O 1
ATOM 793 N N . VAL A 1 96 ? 2.574 2.743 -11.925 1.00 94.25 96 VAL A N 1
ATOM 794 C CA . VAL A 1 96 ? 3.283 1.646 -12.601 1.00 94.25 96 VAL A CA 1
ATOM 795 C C . VAL A 1 96 ? 3.055 0.311 -11.903 1.00 94.25 96 VAL A C 1
ATOM 797 O O . VAL A 1 96 ? 2.684 0.267 -10.734 1.00 94.25 96 VAL A O 1
ATOM 800 N N . GLN A 1 97 ? 3.300 -0.800 -12.591 1.00 94.25 97 GLN A N 1
ATOM 801 C CA . GLN A 1 97 ? 3.365 -2.113 -11.950 1.00 94.25 97 GLN A CA 1
ATOM 802 C C . GLN A 1 97 ? 4.799 -2.422 -11.531 1.00 94.25 97 GLN A C 1
ATOM 804 O O . GLN A 1 97 ? 5.729 -2.237 -12.311 1.00 94.25 97 GLN A O 1
ATOM 809 N N . ILE A 1 98 ? 4.985 -2.923 -10.309 1.00 92.50 98 ILE A N 1
ATOM 810 C CA . ILE A 1 98 ? 6.300 -3.335 -9.814 1.00 92.50 98 ILE A CA 1
ATOM 811 C C . ILE A 1 98 ? 6.490 -4.846 -9.923 1.00 92.50 98 ILE A C 1
ATOM 813 O O . ILE A 1 98 ? 5.687 -5.639 -9.421 1.00 92.50 98 ILE A O 1
ATOM 817 N N . MET A 1 99 ? 7.600 -5.231 -10.543 1.00 90.50 99 MET A N 1
ATOM 818 C CA . MET A 1 99 ? 7.971 -6.613 -10.805 1.00 90.50 99 MET A CA 1
ATOM 819 C C . MET A 1 99 ? 9.416 -6.873 -10.367 1.00 90.50 99 MET A C 1
A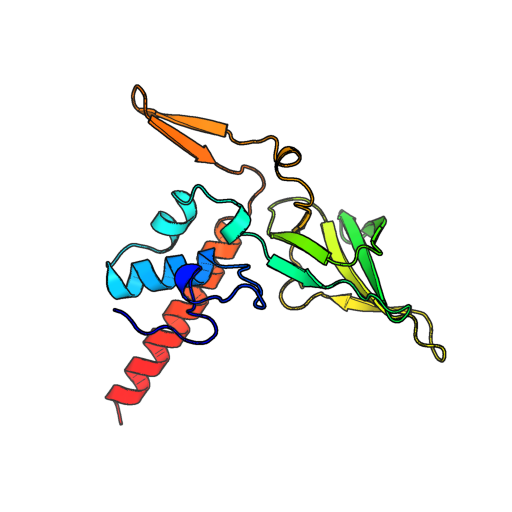TOM 821 O O . MET A 1 99 ? 10.252 -5.973 -10.368 1.00 90.50 99 MET A O 1
ATOM 825 N N . LYS A 1 100 ? 9.726 -8.109 -9.986 1.00 88.06 100 LYS A N 1
ATOM 826 C CA . LYS A 1 100 ? 11.082 -8.606 -9.754 1.00 88.06 100 LYS A CA 1
ATOM 827 C C . LYS A 1 100 ? 11.583 -9.283 -11.012 1.00 88.06 100 LYS A C 1
ATOM 829 O O . LYS A 1 100 ? 10.921 -10.174 -11.534 1.00 88.06 100 LYS A O 1
ATOM 834 N N . PHE A 1 101 ? 12.762 -8.883 -11.455 1.00 86.75 101 PHE A N 1
ATOM 835 C CA . PHE A 1 101 ? 13.465 -9.507 -12.559 1.00 86.75 101 PHE A CA 1
ATOM 836 C C . PHE A 1 101 ? 14.683 -10.260 -12.032 1.00 86.75 101 PHE A C 1
ATOM 838 O O . PHE A 1 101 ? 15.607 -9.635 -11.505 1.00 86.75 101 PHE A O 1
ATOM 845 N N . TYR A 1 102 ? 14.693 -11.584 -12.179 1.00 83.19 102 TYR A N 1
ATOM 846 C CA . TYR A 1 102 ? 15.772 -12.445 -11.696 1.00 83.19 102 TYR A CA 1
ATOM 847 C C . TYR A 1 102 ? 16.845 -12.669 -12.771 1.00 83.19 102 TYR A C 1
ATOM 849 O O . TYR A 1 102 ? 16.543 -13.025 -13.912 1.00 83.19 102 TYR A O 1
ATOM 857 N N . ARG A 1 103 ? 18.112 -12.486 -12.384 1.00 71.94 103 ARG A N 1
ATOM 858 C CA . ARG A 1 103 ? 19.306 -12.808 -13.176 1.00 71.94 103 ARG A CA 1
ATOM 859 C C . ARG A 1 103 ? 19.867 -14.147 -12.694 1.00 71.94 103 ARG A C 1
ATOM 861 O O . ARG A 1 103 ? 20.763 -14.168 -11.859 1.00 71.94 103 ARG A O 1
ATOM 868 N N . ASP A 1 104 ? 19.335 -15.261 -13.195 1.00 61.97 104 ASP A N 1
ATOM 869 C CA . ASP A 1 104 ? 19.902 -16.590 -12.930 1.00 61.97 104 ASP A CA 1
ATOM 870 C C . ASP A 1 104 ? 20.643 -17.124 -14.160 1.00 61.97 104 ASP A C 1
ATOM 872 O O . ASP A 1 104 ? 20.059 -17.333 -15.225 1.00 61.97 104 ASP A O 1
ATOM 876 N N . GLY A 1 105 ? 21.938 -17.415 -13.979 1.00 53.53 105 GLY A N 1
ATOM 877 C CA . GLY A 1 105 ? 22.921 -17.819 -14.998 1.00 53.53 105 GLY A CA 1
ATOM 878 C C . GLY A 1 105 ? 22.691 -19.167 -15.698 1.00 53.53 105 GLY A C 1
ATOM 879 O O . GLY A 1 105 ? 23.647 -19.816 -16.117 1.00 53.53 105 GLY A O 1
ATOM 880 N N . LYS A 1 106 ? 21.440 -19.611 -15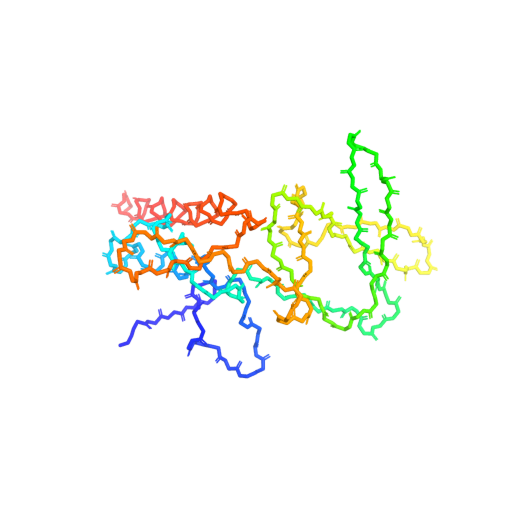.830 1.00 46.47 106 LYS A N 1
ATOM 881 C CA . LYS A 1 106 ? 21.038 -20.708 -16.726 1.00 46.47 106 LYS A CA 1
ATOM 882 C C . LYS A 1 106 ? 19.797 -20.396 -17.569 1.00 46.47 106 LYS A C 1
ATOM 884 O O . LYS A 1 106 ? 19.586 -21.098 -18.554 1.00 46.47 106 LYS A O 1
ATOM 889 N N . LYS A 1 107 ? 19.029 -19.351 -17.232 1.00 44.41 107 LYS A N 1
ATOM 890 C CA . LYS A 1 107 ? 17.986 -18.728 -18.063 1.00 44.41 107 LYS A CA 1
ATOM 891 C C . LYS A 1 107 ? 17.782 -17.290 -17.581 1.00 44.41 107 LYS A C 1
ATOM 893 O O . LYS A 1 107 ? 17.078 -17.066 -16.599 1.00 44.41 107 LYS A O 1
ATOM 898 N N . ASP A 1 108 ? 18.375 -16.328 -18.277 1.00 54.66 108 ASP A N 1
ATOM 899 C CA . ASP A 1 108 ? 17.971 -14.929 -18.150 1.00 54.6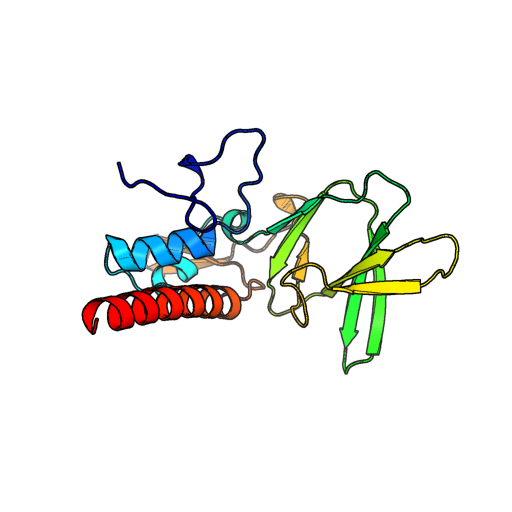6 108 ASP A CA 1
ATOM 900 C C . ASP A 1 108 ? 16.458 -14.814 -18.418 1.00 54.66 108 ASP A C 1
ATOM 902 O O . ASP A 1 108 ? 15.971 -15.400 -19.388 1.00 54.66 108 ASP A O 1
ATOM 906 N N . GLY A 1 109 ? 15.708 -14.056 -17.604 1.00 60.94 109 GLY A N 1
ATOM 907 C CA . GLY A 1 109 ? 14.422 -13.516 -18.071 1.00 60.94 109 GLY A CA 1
ATOM 908 C C . GLY A 1 109 ? 13.148 -13.754 -17.255 1.00 60.94 109 GLY A C 1
ATOM 909 O O . GLY A 1 109 ? 12.078 -13.453 -17.780 1.00 60.94 109 GLY A O 1
ATOM 910 N N . ASN A 1 110 ? 13.194 -14.264 -16.019 1.00 78.62 110 ASN A N 1
ATOM 911 C CA . ASN A 1 110 ? 11.957 -14.466 -15.250 1.00 78.62 110 ASN A CA 1
ATOM 912 C C . ASN A 1 110 ? 11.507 -13.185 -14.537 1.00 78.62 110 ASN A C 1
ATOM 914 O O . ASN A 1 110 ? 12.256 -12.586 -13.759 1.00 78.62 110 ASN A O 1
ATOM 918 N N . LEU A 1 111 ? 10.257 -12.802 -14.805 1.00 83.25 111 LEU A N 1
ATOM 919 C CA . LEU A 1 111 ? 9.590 -11.639 -14.243 1.00 83.25 111 LEU A CA 1
ATOM 920 C C . LEU A 1 111 ? 8.463 -12.096 -13.306 1.00 83.25 111 LEU A C 1
ATOM 922 O O . LEU A 1 111 ? 7.534 -12.779 -13.734 1.00 83.25 111 LEU A O 1
ATOM 926 N N . GLU A 1 112 ? 8.520 -11.695 -12.041 1.00 86.31 112 GLU A N 1
ATOM 927 C CA . GLU A 1 112 ? 7.528 -12.067 -11.028 1.00 86.31 112 GLU A CA 1
ATOM 928 C C . GLU A 1 112 ? 6.931 -10.828 -10.369 1.00 86.31 112 GLU A C 1
ATOM 930 O O . GLU A 1 112 ? 7.628 -9.844 -10.130 1.00 86.31 112 GLU A O 1
ATOM 935 N N . SER A 1 113 ? 5.639 -10.853 -10.042 1.00 83.81 113 SER A N 1
ATOM 936 C CA . SER A 1 113 ? 5.045 -9.763 -9.264 1.00 83.81 113 SER A CA 1
ATOM 937 C C . SER A 1 113 ? 5.660 -9.716 -7.873 1.00 83.81 113 SER A C 1
ATOM 939 O O . SER A 1 113 ? 5.857 -10.756 -7.239 1.00 83.81 113 SER A O 1
ATOM 941 N N . VAL A 1 114 ? 5.892 -8.512 -7.353 1.00 85.25 114 VAL A N 1
ATOM 942 C CA . VAL A 1 114 ? 6.159 -8.361 -5.921 1.00 85.25 114 VAL A CA 1
ATOM 943 C C . VAL A 1 114 ? 4.961 -8.913 -5.138 1.00 85.25 114 VAL A C 1
ATOM 945 O O . VAL A 1 114 ? 3.814 -8.870 -5.590 1.00 85.25 114 VAL A O 1
ATOM 948 N N . ALA A 1 115 ? 5.232 -9.510 -3.976 1.00 76.69 115 ALA A N 1
ATOM 949 C CA . ALA A 1 115 ? 4.180 -10.063 -3.134 1.00 76.69 115 ALA A CA 1
ATOM 950 C C . ALA A 1 115 ? 3.088 -9.009 -2.895 1.00 76.69 115 ALA A C 1
ATOM 952 O O . ALA A 1 115 ? 3.393 -7.875 -2.535 1.00 76.69 115 ALA A O 1
ATOM 953 N N . ASN A 1 116 ? 1.832 -9.406 -3.104 1.00 74.19 116 ASN A N 1
ATOM 954 C CA . ASN A 1 116 ? 0.643 -8.564 -2.961 1.00 74.19 116 ASN A CA 1
ATOM 955 C C . ASN A 1 116 ? 0.542 -7.365 -3.928 1.00 74.19 116 ASN A C 1
ATOM 957 O O . ASN A 1 116 ? -0.319 -6.524 -3.717 1.00 74.19 116 ASN A O 1
ATOM 961 N N . THR A 1 117 ? 1.342 -7.286 -5.004 1.00 84.88 117 THR A N 1
ATOM 962 C CA . THR A 1 117 ? 1.237 -6.197 -6.007 1.00 84.88 117 THR A CA 1
ATOM 963 C C . THR A 1 117 ? 0.668 -6.637 -7.353 1.00 84.88 117 THR A C 1
ATOM 965 O O . THR A 1 117 ? 0.605 -5.846 -8.295 1.00 84.88 117 THR A O 1
ATOM 968 N N . LYS A 1 118 ? 0.255 -7.902 -7.485 1.00 86.69 118 LYS A N 1
ATOM 969 C CA . LYS A 1 118 ? -0.236 -8.446 -8.754 1.00 86.69 118 LYS A CA 1
ATOM 970 C C . LYS A 1 118 ? -1.457 -7.660 -9.245 1.00 86.69 118 LYS A C 1
ATOM 972 O O . LYS A 1 118 ? -2.503 -7.678 -8.606 1.00 86.69 118 LYS A O 1
ATOM 977 N N . GLY A 1 119 ? -1.317 -7.015 -10.403 1.00 85.19 119 GLY A N 1
ATOM 978 C CA . GLY A 1 119 ? -2.377 -6.213 -11.021 1.00 85.19 119 GLY A CA 1
ATOM 979 C C . GLY A 1 119 ? -2.612 -4.847 -10.369 1.00 85.19 119 GLY A C 1
ATOM 980 O O . GLY A 1 119 ? -3.503 -4.129 -10.813 1.00 85.19 119 GLY A O 1
ATOM 981 N N . LEU A 1 120 ? -1.829 -4.473 -9.354 1.00 92.25 120 LEU A N 1
ATOM 982 C CA . LEU A 1 120 ? -1.934 -3.173 -8.700 1.00 92.25 120 LEU A CA 1
ATOM 983 C C . LEU A 1 120 ? -1.026 -2.155 -9.382 1.00 92.25 120 LEU A C 1
ATOM 985 O O . LEU A 1 120 ? 0.098 -2.473 -9.777 1.00 92.25 120 LEU A O 1
ATOM 989 N N . LYS A 1 121 ? -1.510 -0.917 -9.469 1.00 94.12 121 LYS A N 1
ATOM 990 C CA . LYS A 1 121 ? -0.672 0.234 -9.785 1.00 94.12 121 LYS A CA 1
ATOM 991 C C . LYS A 1 121 ? -0.087 0.791 -8.496 1.00 94.12 121 LYS A C 1
ATOM 993 O O . LYS A 1 121 ? -0.747 0.831 -7.456 1.00 94.12 121 LYS A O 1
ATOM 998 N N . ILE A 1 122 ? 1.175 1.179 -8.567 1.00 93.94 122 ILE A N 1
ATOM 999 C CA . ILE A 1 122 ? 1.928 1.702 -7.441 1.00 93.94 122 ILE A CA 1
ATOM 1000 C C . ILE A 1 122 ? 2.665 2.973 -7.841 1.00 93.94 122 ILE A C 1
ATOM 1002 O O . ILE A 1 122 ? 3.025 3.182 -9.004 1.00 93.94 122 ILE A O 1
ATOM 1006 N N . LYS A 1 123 ? 2.961 3.787 -6.835 1.00 92.38 123 LYS A N 1
ATOM 1007 C CA . LYS A 1 123 ? 3.904 4.896 -6.938 1.00 92.38 123 LYS A CA 1
ATOM 1008 C C . LYS A 1 123 ? 4.971 4.748 -5.874 1.00 92.38 123 LYS A C 1
ATOM 1010 O O . LYS A 1 123 ? 4.693 4.320 -4.753 1.00 92.38 123 LYS A O 1
ATOM 1015 N N . LEU A 1 124 ? 6.206 5.071 -6.246 1.00 90.12 124 LEU A N 1
ATOM 1016 C CA . LEU A 1 124 ? 7.309 5.096 -5.300 1.00 90.12 124 LEU A CA 1
ATOM 1017 C C . LEU A 1 124 ? 7.200 6.331 -4.402 1.00 90.12 124 LEU A C 1
ATOM 1019 O O . LEU A 1 124 ? 6.872 7.419 -4.865 1.00 90.12 124 LEU A O 1
ATOM 1023 N N . LEU A 1 125 ? 7.550 6.159 -3.132 1.00 88.31 125 LEU A N 1
ATOM 1024 C CA . LEU A 1 125 ? 7.729 7.234 -2.166 1.00 88.31 125 LEU A CA 1
ATOM 1025 C C . LEU A 1 125 ? 9.136 7.129 -1.578 1.00 88.31 125 LEU A C 1
ATOM 1027 O O . LEU A 1 125 ? 9.333 6.588 -0.487 1.00 88.31 125 LEU A O 1
ATOM 1031 N N . MET A 1 126 ? 10.123 7.600 -2.343 1.00 80.62 126 MET A N 1
ATOM 1032 C CA . MET A 1 126 ? 11.533 7.522 -1.952 1.00 80.62 126 MET A CA 1
ATOM 1033 C C . MET A 1 126 ? 11.956 8.699 -1.073 1.00 80.62 126 MET A C 1
ATOM 1035 O O . MET A 1 126 ? 12.650 8.474 -0.083 1.00 80.62 126 MET A O 1
ATOM 1039 N N . ASN A 1 127 ? 11.487 9.919 -1.362 1.00 71.81 127 ASN A N 1
ATOM 1040 C CA . ASN A 1 127 ? 11.634 11.065 -0.467 1.00 71.81 127 ASN A CA 1
ATOM 1041 C C . ASN A 1 127 ? 10.273 11.609 -0.039 1.00 71.81 127 ASN A C 1
ATOM 1043 O O . ASN A 1 127 ? 9.318 11.630 -0.810 1.00 71.81 127 ASN A O 1
ATOM 1047 N N . ILE A 1 128 ? 10.205 12.120 1.193 1.00 58.56 128 ILE A N 1
ATOM 1048 C CA . ILE A 1 128 ? 8.979 12.714 1.744 1.00 58.56 128 ILE A CA 1
ATOM 1049 C C . ILE A 1 128 ? 8.538 13.962 0.963 1.00 58.56 128 ILE A C 1
ATOM 1051 O O . ILE A 1 128 ? 7.348 14.220 0.834 1.00 58.56 128 ILE A O 1
ATOM 1055 N N . ALA A 1 129 ? 9.501 14.694 0.390 1.00 60.81 129 ALA A N 1
ATOM 1056 C CA . ALA A 1 129 ? 9.252 15.868 -0.442 1.00 60.81 129 ALA A CA 1
ATOM 1057 C C . ALA A 1 129 ? 8.681 15.515 -1.828 1.00 60.81 129 ALA A C 1
ATOM 1059 O O . ALA A 1 129 ? 8.082 16.377 -2.466 1.00 60.81 129 ALA A O 1
ATOM 1060 N N . ASP A 1 130 ? 8.835 14.263 -2.278 1.00 57.75 130 ASP A N 1
ATOM 1061 C CA . ASP A 1 130 ? 8.340 13.815 -3.586 1.00 57.75 130 ASP A CA 1
ATOM 1062 C C . ASP A 1 130 ? 6.815 13.617 -3.575 1.00 57.75 130 ASP A C 1
ATOM 1064 O O . ASP A 1 130 ? 6.184 13.557 -4.630 1.00 57.75 130 ASP A O 1
ATOM 1068 N N . HIS A 1 131 ? 6.190 13.565 -2.392 1.00 57.22 131 HIS A N 1
ATOM 1069 C CA . HIS A 1 131 ? 4.736 13.576 -2.261 1.00 57.22 131 HIS A CA 1
ATOM 1070 C C . HIS A 1 131 ? 4.222 15.015 -2.148 1.00 57.22 131 HIS A C 1
ATOM 1072 O O . HIS A 1 131 ? 3.884 15.522 -1.082 1.00 57.22 131 HIS A O 1
ATOM 1078 N N . GLY A 1 132 ? 4.192 15.691 -3.295 1.00 48.50 132 GLY A N 1
ATOM 1079 C CA . GLY A 1 132 ? 3.801 17.095 -3.438 1.00 48.50 132 GLY A CA 1
ATOM 1080 C C . GLY A 1 132 ? 2.295 17.386 -3.409 1.00 48.50 132 GLY A C 1
ATOM 1081 O O . GLY A 1 132 ? 1.895 18.447 -3.876 1.00 48.50 132 GLY A O 1
ATOM 1082 N N . ALA A 1 133 ? 1.446 16.497 -2.893 1.00 49.78 133 ALA A N 1
ATOM 1083 C CA . ALA A 1 133 ? -0.004 16.698 -2.910 1.00 49.78 133 ALA A CA 1
ATOM 1084 C C . ALA A 1 133 ? -0.651 16.403 -1.551 1.00 49.78 133 ALA A C 1
ATOM 1086 O O . ALA A 1 133 ? -1.537 15.564 -1.436 1.00 49.78 133 ALA A O 1
ATOM 1087 N N . THR A 1 134 ? -0.245 17.136 -0.512 1.00 53.47 134 THR A N 1
ATOM 1088 C CA . THR A 1 134 ? -1.153 17.402 0.611 1.00 53.47 134 THR A CA 1
ATOM 1089 C C . THR A 1 134 ? -2.175 18.418 0.120 1.00 53.47 134 THR A C 1
ATOM 1091 O O . THR A 1 134 ? -1.968 19.629 0.228 1.00 53.47 134 THR A O 1
ATOM 1094 N N . VAL A 1 135 ? -3.278 17.954 -0.467 1.00 51.97 135 VAL A N 1
ATOM 1095 C CA . VAL A 1 135 ? -4.411 18.854 -0.681 1.00 51.97 135 VAL A CA 1
ATOM 1096 C C . VAL A 1 135 ? -5.104 19.006 0.657 1.00 51.97 135 VAL A C 1
ATOM 1098 O O . VAL A 1 135 ? -5.809 18.111 1.109 1.00 51.97 135 VAL A O 1
ATOM 1101 N N . TYR A 1 136 ? -4.888 20.156 1.288 1.00 51.56 136 TYR A N 1
ATOM 1102 C CA . TYR A 1 136 ? -5.640 20.587 2.453 1.00 51.56 136 TYR A CA 1
ATOM 1103 C C . TYR A 1 136 ? -7.087 20.869 2.036 1.00 51.56 136 TYR A C 1
ATOM 1105 O O . TYR A 1 136 ? -7.435 21.989 1.645 1.00 51.56 136 TYR A O 1
ATOM 1113 N N . ARG A 1 137 ? -7.963 19.862 2.086 1.00 51.41 137 ARG A N 1
ATOM 1114 C CA . ARG A 1 137 ? -9.383 20.092 1.810 1.00 51.41 137 ARG A CA 1
ATOM 1115 C C . ARG A 1 137 ? -9.977 20.859 2.987 1.00 51.41 137 ARG A C 1
ATOM 1117 O O . ARG A 1 137 ? -10.009 20.367 4.110 1.00 51.41 137 ARG A O 1
ATOM 1124 N N . LYS A 1 138 ? -10.462 22.077 2.740 1.00 49.41 138 LYS A N 1
ATOM 1125 C CA . LYS A 1 138 ? -11.177 22.867 3.749 1.00 49.41 138 LYS A CA 1
ATOM 1126 C C . LYS A 1 138 ? -12.564 22.267 3.967 1.00 49.41 138 LYS A C 1
ATOM 1128 O O . LYS A 1 138 ? -13.452 22.460 3.139 1.00 49.41 138 LYS A O 1
ATOM 1133 N N . VAL A 1 139 ? -12.754 21.561 5.076 1.00 60.03 139 VAL A N 1
ATOM 1134 C CA . VAL A 1 139 ? -14.030 20.888 5.380 1.00 60.03 139 VAL A CA 1
ATOM 1135 C C . VAL A 1 139 ? -14.972 21.812 6.148 1.00 60.03 139 VAL A C 1
ATOM 1137 O O . VAL A 1 139 ? -16.172 21.850 5.881 1.00 60.03 139 VAL A O 1
ATOM 1140 N N . ARG A 1 140 ? -14.422 22.651 7.036 1.00 54.38 140 ARG A N 1
ATOM 1141 C CA . ARG A 1 140 ? -15.112 23.747 7.744 1.00 54.38 140 ARG A CA 1
ATOM 1142 C C . ARG A 1 140 ? -14.142 24.908 7.987 1.00 54.38 140 ARG A C 1
ATOM 1144 O O . ARG A 1 140 ? -12.951 24.801 7.711 1.00 54.38 140 ARG A O 1
ATOM 1151 N N . LYS A 1 141 ? -14.636 26.059 8.459 1.00 45.91 141 LYS A N 1
ATOM 1152 C CA . LYS A 1 141 ? -13.826 27.269 8.713 1.00 45.91 141 LYS A CA 1
ATOM 1153 C C . LYS A 1 141 ? -12.655 26.945 9.668 1.00 45.91 141 LYS A C 1
ATOM 1155 O O . LYS A 1 141 ? -12.855 26.898 10.871 1.00 45.91 141 LYS A O 1
ATOM 1160 N N . GLY A 1 142 ? -11.460 26.728 9.111 1.00 55.41 142 GLY A N 1
ATOM 1161 C CA . GLY A 1 142 ? -10.224 26.457 9.857 1.00 55.41 142 GLY A CA 1
ATOM 1162 C C . GLY A 1 142 ? -9.819 24.983 9.998 1.00 55.41 142 GLY A C 1
ATOM 1163 O O . GLY A 1 142 ? -8.779 24.735 10.593 1.00 55.41 142 GLY A O 1
ATOM 1164 N N . VAL A 1 143 ? -10.582 24.025 9.453 1.00 55.19 143 VAL A N 1
ATOM 1165 C CA . VAL A 1 143 ? -10.226 22.591 9.468 1.00 55.19 143 VAL A CA 1
ATOM 1166 C C . VAL A 1 143 ? -9.759 22.173 8.079 1.00 55.19 143 VAL A C 1
ATOM 1168 O O . VAL A 1 143 ? -10.501 22.341 7.105 1.00 55.19 143 VAL A O 1
ATOM 1171 N N . TYR A 1 144 ? -8.542 21.643 8.012 1.00 57.66 144 TYR A N 1
ATOM 1172 C CA . TYR A 1 144 ? -7.931 21.117 6.802 1.00 57.66 144 TYR A CA 1
ATOM 1173 C C . TYR A 1 144 ? -7.730 19.609 6.955 1.00 57.66 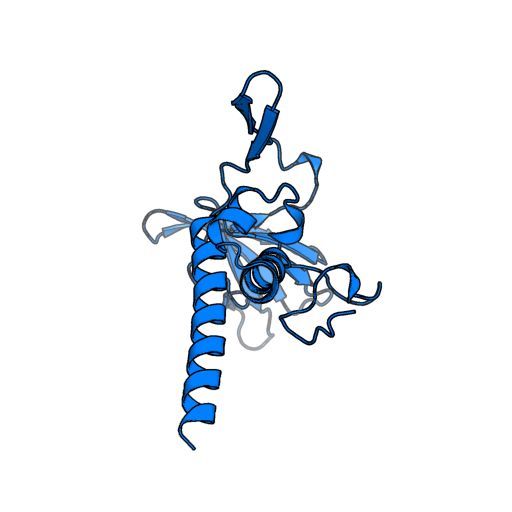144 TYR A C 1
ATOM 1175 O O . TYR A 1 144 ? -7.139 19.179 7.939 1.00 57.66 144 TYR A O 1
ATOM 1183 N N . GLU A 1 145 ? -8.205 18.829 5.991 1.00 63.66 145 GLU A N 1
ATOM 1184 C CA . GLU A 1 145 ? -7.910 17.395 5.905 1.00 63.66 145 GLU A CA 1
ATOM 1185 C C . GLU A 1 145 ? -6.752 17.171 4.938 1.00 63.66 145 GLU A C 1
ATOM 1187 O O . GLU A 1 145 ? -6.751 17.732 3.839 1.00 63.66 145 GLU A O 1
ATOM 1192 N N . THR A 1 146 ? -5.779 16.358 5.347 1.00 65.81 146 THR A N 1
ATOM 1193 C CA . THR A 1 146 ? -4.732 15.847 4.462 1.00 65.81 146 THR A CA 1
ATOM 1194 C C . THR A 1 146 ? -5.345 14.783 3.568 1.00 65.81 146 THR A C 1
ATOM 1196 O O . THR A 1 146 ? -5.877 13.795 4.063 1.00 65.81 146 THR A O 1
ATOM 1199 N N . ARG A 1 147 ? -5.267 14.966 2.249 1.00 74.88 147 ARG A N 1
ATOM 1200 C CA . ARG A 1 147 ? -5.682 13.939 1.295 1.00 74.88 147 ARG A CA 1
ATOM 1201 C C . ARG A 1 147 ? -4.635 13.739 0.217 1.00 74.88 147 ARG A C 1
ATOM 1203 O O . ARG A 1 147 ? -4.276 14.682 -0.480 1.00 74.88 147 ARG A O 1
ATOM 1210 N N . TYR A 1 148 ? -4.233 12.487 0.053 1.00 82.94 148 TYR A N 1
ATOM 1211 C CA . TYR A 1 148 ? -3.375 12.011 -1.028 1.00 82.94 148 TYR A CA 1
ATOM 1212 C C . TYR A 1 148 ? -4.242 11.662 -2.239 1.00 82.94 148 TYR A C 1
ATOM 1214 O O . TYR A 1 148 ? -5.020 10.712 -2.179 1.00 82.94 148 TYR A O 1
ATOM 1222 N N . GLU A 1 149 ? -4.211 12.472 -3.298 1.00 83.00 149 GLU A N 1
ATOM 1223 C CA . GLU A 1 149 ? -5.156 12.345 -4.423 1.00 83.00 149 GLU A CA 1
ATOM 1224 C C . GLU A 1 149 ? -4.977 11.055 -5.230 1.00 83.00 149 GLU A C 1
ATOM 1226 O O . GLU A 1 149 ? -5.957 10.440 -5.670 1.00 83.00 149 GLU A O 1
ATOM 1231 N N . ASP A 1 150 ? -3.724 10.648 -5.398 1.00 89.06 150 ASP A N 1
ATOM 1232 C CA . ASP A 1 150 ? -3.310 9.491 -6.176 1.00 89.06 150 ASP A CA 1
ATOM 1233 C C . ASP A 1 150 ? -3.370 8.175 -5.400 1.00 89.06 150 ASP A C 1
ATOM 1235 O O . ASP A 1 150 ? -3.361 7.107 -6.012 1.00 89.06 150 ASP A O 1
ATOM 1239 N N . LEU A 1 151 ? -3.484 8.225 -4.076 1.00 91.50 15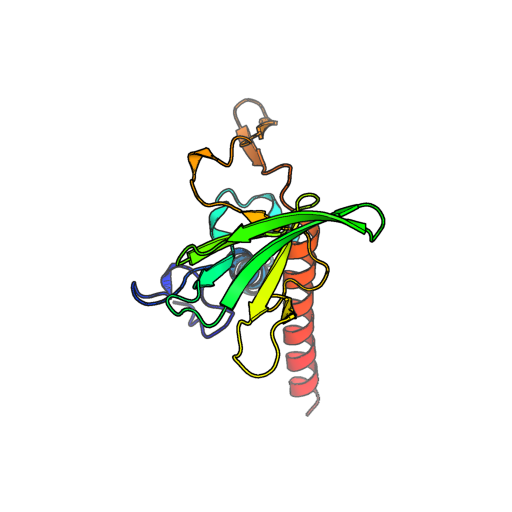1 LEU A N 1
ATOM 1240 C CA . LEU A 1 151 ? -3.648 7.051 -3.229 1.00 9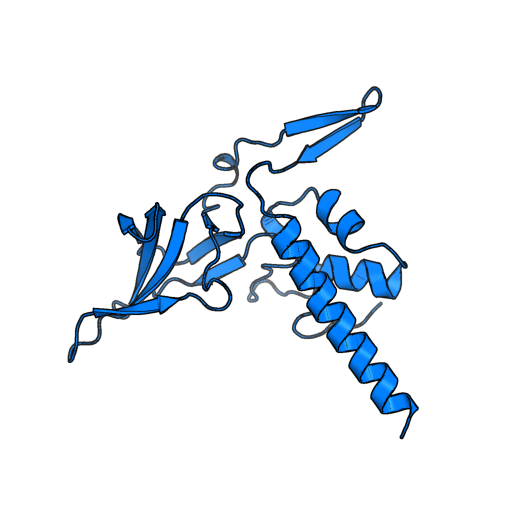1.50 151 LEU A CA 1
ATOM 1241 C C . LEU A 1 151 ? -4.961 6.316 -3.546 1.00 91.50 151 LEU A C 1
ATOM 1243 O O . LEU A 1 151 ? -6.045 6.908 -3.628 1.00 91.50 151 LEU A O 1
ATOM 1247 N N . ASP A 1 152 ? -4.874 4.998 -3.705 1.00 94.50 152 ASP A N 1
ATOM 1248 C CA . ASP A 1 152 ? -6.039 4.140 -3.910 1.00 94.50 152 ASP A CA 1
ATOM 1249 C C . ASP A 1 152 ? -6.657 3.742 -2.561 1.00 94.50 152 ASP A C 1
ATOM 1251 O O . ASP A 1 152 ? -6.439 2.639 -2.064 1.00 94.50 152 ASP A O 1
ATOM 1255 N N . TYR A 1 153 ? -7.420 4.650 -1.942 1.00 94.56 153 TYR A N 1
ATOM 1256 C CA . TYR A 1 153 ? -8.125 4.360 -0.682 1.00 94.56 153 TYR A CA 1
ATOM 1257 C C . TYR A 1 153 ? -9.031 3.125 -0.791 1.00 94.56 153 TYR A C 1
ATOM 1259 O O . TYR A 1 153 ? -9.116 2.355 0.164 1.00 94.56 153 TYR A O 1
ATOM 1267 N N . ASP A 1 154 ? -9.663 2.894 -1.946 1.00 95.94 154 ASP A N 1
ATOM 1268 C CA . ASP A 1 154 ? -10.583 1.770 -2.145 1.00 95.94 154 ASP A CA 1
ATOM 1269 C C . ASP A 1 154 ? -9.852 0.426 -2.055 1.00 95.94 154 ASP A C 1
ATOM 1271 O O . ASP A 1 154 ? -10.400 -0.554 -1.545 1.00 95.94 154 ASP A O 1
ATOM 1275 N N . TYR A 1 155 ? -8.595 0.353 -2.504 1.00 95.81 155 TYR A N 1
ATOM 1276 C CA . TYR A 1 155 ? -7.742 -0.809 -2.258 1.00 95.81 155 TYR A CA 1
ATOM 1277 C C . TYR A 1 155 ? -7.572 -1.085 -0.757 1.00 95.81 155 TYR A C 1
ATOM 1279 O O . TYR A 1 155 ? -7.864 -2.196 -0.310 1.00 95.81 155 TYR A O 1
ATOM 1287 N N . TYR A 1 156 ? -7.159 -0.087 0.030 1.00 96.38 156 TYR A N 1
ATOM 1288 C CA . TYR A 1 156 ? -6.906 -0.273 1.464 1.00 96.38 156 TYR A CA 1
ATOM 1289 C C . TYR A 1 156 ? -8.187 -0.606 2.235 1.00 96.38 156 TYR A C 1
ATOM 1291 O O . TYR A 1 156 ? -8.170 -1.482 3.098 1.00 96.38 156 TYR A O 1
ATOM 1299 N N . ILE A 1 157 ? -9.306 0.035 1.883 1.00 97.69 157 ILE A N 1
ATOM 1300 C CA . ILE A 1 157 ? -10.622 -0.228 2.478 1.00 97.69 157 ILE A CA 1
ATOM 1301 C C . ILE A 1 157 ? -11.058 -1.666 2.193 1.00 97.69 157 ILE A C 1
ATOM 1303 O O . ILE A 1 157 ? -11.457 -2.383 3.111 1.00 97.69 157 ILE A O 1
ATOM 1307 N N . ARG A 1 158 ? -10.945 -2.125 0.939 1.00 96.94 158 ARG A N 1
ATOM 1308 C CA . ARG A 1 158 ? -11.279 -3.512 0.580 1.00 96.94 158 ARG A CA 1
ATOM 1309 C C . ARG A 1 158 ? -10.390 -4.522 1.293 1.00 96.94 158 ARG A C 1
ATOM 1311 O O . ARG A 1 158 ? -10.903 -5.536 1.759 1.00 96.94 158 ARG A O 1
ATOM 1318 N N . GLU A 1 159 ? -9.085 -4.271 1.390 1.00 95.62 159 GLU A N 1
ATOM 1319 C CA . GLU A 1 159 ? -8.182 -5.182 2.099 1.00 95.62 159 GLU A CA 1
ATOM 1320 C C . GLU A 1 159 ? -8.472 -5.220 3.606 1.00 95.62 159 GLU A C 1
ATOM 1322 O O . GLU A 1 159 ? -8.464 -6.305 4.185 1.00 95.62 159 GLU A O 1
ATOM 1327 N N . ALA A 1 160 ? -8.805 -4.091 4.239 1.00 97.06 160 ALA A N 1
ATOM 1328 C CA . ALA A 1 160 ? -9.237 -4.076 5.637 1.00 97.06 160 ALA A CA 1
ATOM 1329 C C . ALA A 1 160 ? -10.509 -4.910 5.841 1.00 97.06 160 ALA A C 1
ATOM 1331 O O . ALA A 1 160 ? -10.530 -5.810 6.684 1.00 97.06 160 ALA A O 1
ATOM 1332 N N . TRP A 1 161 ? -11.532 -4.691 5.009 1.00 97.75 161 TRP A N 1
ATOM 1333 C CA . TRP A 1 161 ? -12.768 -5.469 5.070 1.00 97.75 161 TRP A CA 1
ATOM 1334 C C . TRP A 1 161 ? -12.531 -6.953 4.847 1.00 97.75 161 TRP A C 1
ATOM 1336 O O . TRP A 1 161 ? -13.059 -7.769 5.592 1.00 97.75 161 TRP A O 1
ATOM 1346 N N . LYS A 1 162 ? -11.717 -7.330 3.864 1.00 95.69 162 LYS A N 1
ATOM 1347 C CA . LYS A 1 162 ? -11.366 -8.731 3.614 1.00 95.69 162 LYS A CA 1
ATOM 1348 C C . LYS A 1 162 ? -10.839 -9.418 4.875 1.00 95.69 162 LYS A C 1
ATOM 1350 O O . LYS A 1 162 ? -11.256 -10.534 5.164 1.00 95.69 162 LYS A O 1
ATOM 1355 N N . TRP A 1 163 ? -9.971 -8.763 5.645 1.00 95.31 163 TRP A N 1
ATOM 1356 C CA . TRP A 1 163 ? -9.481 -9.318 6.909 1.00 95.31 163 TRP A CA 1
ATOM 1357 C C . TRP A 1 163 ? -10.538 -9.344 8.011 1.00 95.31 163 TRP A C 1
ATOM 1359 O O . TRP A 1 163 ? -10.603 -10.336 8.731 1.00 95.31 163 TRP A O 1
ATOM 1369 N N . ILE A 1 164 ? -11.375 -8.311 8.125 1.00 95.75 164 ILE A N 1
ATOM 1370 C CA . ILE A 1 164 ? -12.487 -8.279 9.089 1.00 95.75 164 ILE A CA 1
ATOM 1371 C C . ILE A 1 164 ? -13.426 -9.465 8.863 1.00 95.75 164 ILE A C 1
ATOM 1373 O O . ILE A 1 164 ? -13.622 -10.257 9.780 1.00 95.75 164 ILE A O 1
ATOM 1377 N N . HIS A 1 165 ? -13.879 -9.675 7.625 1.00 95.75 165 HIS A N 1
ATOM 1378 C CA . HIS A 1 165 ? -14.744 -10.806 7.282 1.00 95.75 165 HIS A CA 1
ATOM 1379 C C . HIS A 1 165 ? -14.072 -12.153 7.586 1.00 95.75 165 HIS A C 1
ATOM 1381 O O . HIS A 1 165 ? -14.719 -13.077 8.065 1.00 95.75 165 HIS A O 1
ATOM 1387 N N . VAL A 1 166 ? -12.762 -12.294 7.336 1.00 93.75 166 VAL A N 1
ATOM 1388 C CA . VAL A 1 166 ? -12.016 -13.520 7.684 1.00 93.75 166 VAL A CA 1
ATOM 1389 C C . VAL A 1 166 ? -12.018 -13.776 9.194 1.00 93.75 166 VAL A C 1
ATOM 1391 O O . VAL A 1 166 ? -12.060 -14.932 9.607 1.00 93.75 166 VAL A O 1
ATOM 1394 N N . ILE A 1 167 ? -11.934 -12.728 10.012 1.00 92.19 167 ILE A N 1
ATOM 1395 C CA . ILE A 1 167 ? -11.920 -12.843 11.475 1.00 92.19 167 ILE A CA 1
ATOM 1396 C C . ILE A 1 167 ? -13.319 -13.186 11.990 1.00 92.19 167 ILE A C 1
ATOM 1398 O O . ILE A 1 167 ? -13.461 -14.158 12.726 1.00 92.19 167 ILE A O 1
ATOM 1402 N N . GLU A 1 168 ? -14.341 -12.449 11.558 1.00 92.44 168 GLU A N 1
ATOM 1403 C CA . GLU A 1 168 ? -15.737 -12.663 11.966 1.00 92.44 168 GLU A CA 1
ATOM 1404 C C . GLU A 1 168 ? -16.246 -14.056 11.556 1.00 92.44 168 GLU A C 1
ATOM 1406 O O . GLU A 1 168 ? -16.871 -14.759 12.351 1.00 92.44 168 GLU A O 1
ATOM 1411 N N . ASN A 1 169 ? -15.901 -14.516 10.347 1.00 91.75 169 ASN A N 1
ATOM 1412 C CA . ASN A 1 169 ? -16.267 -15.857 9.881 1.00 91.75 169 ASN A CA 1
ATOM 1413 C C . ASN A 1 169 ? -15.599 -16.973 10.695 1.00 91.75 169 ASN A C 1
ATOM 1415 O O . ASN A 1 169 ? -16.179 -18.038 10.855 1.00 91.75 169 ASN A O 1
ATOM 1419 N N . LYS A 1 170 ? -14.379 -16.760 11.202 1.00 86.69 170 LYS A N 1
ATOM 1420 C CA . LYS A 1 170 ? -13.720 -17.752 12.066 1.00 86.69 170 LYS A CA 1
ATOM 1421 C C . LYS A 1 170 ? -14.361 -17.819 13.447 1.00 86.69 170 LYS A C 1
ATOM 1423 O O . LYS A 1 170 ? -14.507 -18.908 13.985 1.00 86.69 170 LYS A O 1
ATOM 1428 N N . GLN A 1 171 ? -14.742 -16.669 14.000 1.00 76.75 171 GLN A N 1
ATOM 1429 C CA . GLN A 1 171 ? -15.392 -16.601 15.309 1.00 76.75 171 GLN A CA 1
ATOM 1430 C C . GLN A 1 171 ? -16.753 -17.299 15.294 1.00 76.75 171 GLN A C 1
ATOM 1432 O O . GLN A 1 171 ? -17.042 -18.089 16.181 1.00 76.75 171 GLN A O 1
ATOM 1437 N N . THR A 1 172 ? -17.546 -17.083 14.244 1.00 70.69 172 THR A N 1
ATOM 1438 C CA . THR A 1 172 ? -18.860 -17.730 14.096 1.00 70.69 172 THR A CA 1
ATOM 1439 C C . THR A 1 172 ? -18.766 -19.251 13.972 1.00 70.69 172 THR A C 1
ATOM 1441 O O . THR A 1 172 ? -19.544 -19.951 14.607 1.00 70.69 172 THR A O 1
ATOM 1444 N N . THR A 1 173 ? -17.781 -19.788 13.244 1.00 66.31 173 THR A N 1
ATOM 1445 C CA . THR A 1 173 ? -17.581 -21.248 13.165 1.00 66.31 173 THR A CA 1
ATOM 1446 C C . THR A 1 173 ? -17.116 -21.890 14.474 1.00 66.31 173 THR A C 1
ATOM 1448 O O . THR A 1 173 ? -17.377 -23.066 14.680 1.00 66.31 173 THR A O 1
ATOM 1451 N N . GLU A 1 174 ? -16.431 -21.150 15.351 1.00 61.03 174 GLU A N 1
ATOM 1452 C CA . GLU A 1 174 ? -15.990 -21.656 16.662 1.00 61.03 174 GLU A CA 1
ATOM 1453 C C . GLU A 1 174 ? -17.106 -21.600 17.724 1.00 61.03 174 GLU A C 1
ATOM 1455 O O . GLU A 1 174 ? -17.019 -22.296 18.730 1.00 61.03 174 GLU A O 1
ATOM 1460 N N . GLU A 1 175 ? -18.150 -20.788 17.522 1.00 58.88 175 GLU A N 1
ATOM 1461 C CA . GLU A 1 175 ? -19.311 -20.702 18.426 1.00 58.88 175 GLU A CA 1
ATOM 1462 C C . GLU A 1 175 ? -20.392 -21.762 18.132 1.00 58.88 175 GLU A C 1
ATOM 1464 O O . GLU A 1 175 ? -21.265 -21.999 18.969 1.00 58.88 175 GLU A O 1
ATOM 1469 N N . GLU A 1 176 ? -20.339 -22.403 16.959 1.00 54.84 176 GLU A N 1
ATOM 1470 C CA . GLU A 1 176 ? -21.268 -23.462 16.534 1.00 54.84 176 GLU A CA 1
ATOM 1471 C C . GLU A 1 176 ? -20.764 -24.897 16.827 1.00 54.84 176 GLU A C 1
ATOM 1473 O O . GLU A 1 176 ? -21.519 -25.852 16.619 1.00 54.84 176 GLU A O 1
ATOM 1478 N N . GLU A 1 177 ? -19.531 -25.058 17.332 1.00 45.62 177 GLU A N 1
ATOM 1479 C CA . GLU A 1 177 ? -18.931 -26.335 17.787 1.00 45.62 177 GLU A CA 1
ATOM 1480 C C . GLU A 1 177 ? -18.974 -26.507 19.317 1.00 45.62 177 GLU A C 1
ATOM 1482 O O . GLU A 1 177 ? -19.229 -27.653 19.766 1.00 45.62 177 GLU A O 1
#

Sequence (177 aa):
KVKRKGFFKIYEDYTLDQNPSGLIIPEAIQAYFLEGKDPSTTILEWDNIHDFCYGIKGSGSEQFEYWLLDIQDNIIQNIDKRKERALRYYCSKDGVQIMKFYRDGKKDGNLESVANTKGLKIKLLMNIADHGATVYRKVRKGVYETRYEDLDYDYYIREAWKWIHVIENKQTTEEEE

pLDDT: mean 82.75, std 14.62, range [44.41, 97.75]

Organism: NCBI:txid2099670

Secondary structure (DSSP, 8-state):
-----GGG--GGG--TTS---S-HHHHHHHHHHHH---HHHHHHS---HHHHPEEEE--SSTTEEEEEEEEETTEEEEEEEE--SEEEEEEEEEEEEEEEEE--TT---EEEEPTT-TT--EEE--SGGG----EEEEEETTEEEEE-SSB-HHHHHHHHHHHHHHHHHHHHHHH--